Protein AF-A0A1H7K0Q1-F1 (afdb_monomer_lite)

pLDDT: mean 85.81, std 10.03, range [50.47, 98.0]

Radius of gyration: 16.7 Å; chains: 1; bounding box: 36×37×49 Å

Foldseek 3Di:
DDDPFDKAKWKAKAWQNHRADPPGDDGDTHSDQVVVVVVQVVQQVVWDDPVCVVPPTIHIDIDMDTDGDPVCCVVPPVVPDDDDDDPDD

Secondary structure (DSSP, 8-state):
-------EEEEEEEETTBSS-TT-----EESSHHHHHHHHHHHHHT---GGGTTSPPPPEEEEEEEE--GGGIIIIIGGG----PPPP-

Sequence (89 aa):
MKKPYKIRKMSFICKNGRIIEHNVHMTNAYQYRDIANTVCKENQSRGNYIWEQDKPSPKYTVEDFYLVHASLFNEILAPFCMEVEPPKR

Organism: Olivibacter domesticus (NCBI:txid407022)

Structure (mmCIF, N/CA/C/O backbone):
data_AF-A0A1H7K0Q1-F1
#
_entry.id   AF-A0A1H7K0Q1-F1
#
loop_
_atom_site.group_PDB
_atom_site.id
_atom_site.type_symbol
_atom_site.label_atom_id
_atom_site.label_alt_id
_atom_site.label_comp_id
_atom_site.label_asym_id
_atom_site.label_entity_id
_atom_site.label_seq_id
_atom_site.pdbx_PDB_ins_code
_atom_site.Cartn_x
_atom_site.Cartn_y
_atom_site.Cartn_z
_atom_site.occupancy
_atom_site.B_iso_or_equiv
_atom_site.auth_seq_id
_atom_site.auth_comp_id
_atom_site.auth_asym_id
_atom_site.auth_atom_id
_atom_site.pdbx_PDB_model_num
ATOM 1 N N . MET A 1 1 ? -21.651 7.803 22.801 1.00 50.47 1 MET A N 1
ATOM 2 C CA . MET A 1 1 ? -20.398 8.473 22.378 1.00 50.47 1 MET A CA 1
ATOM 3 C C . MET A 1 1 ? -19.768 7.665 21.252 1.00 50.47 1 MET A C 1
ATOM 5 O O . MET A 1 1 ? -19.626 6.461 21.424 1.00 50.47 1 MET A O 1
ATOM 9 N N . LYS A 1 2 ? -19.427 8.271 20.104 1.00 62.91 2 LYS A N 1
ATOM 10 C CA . LYS A 1 2 ? -18.666 7.563 19.055 1.00 62.91 2 LYS A CA 1
ATOM 11 C C . LYS A 1 2 ? -17.259 7.269 19.586 1.00 62.91 2 LYS A C 1
ATOM 13 O O . LYS A 1 2 ? -16.592 8.192 20.049 1.00 62.91 2 LYS A O 1
ATOM 18 N N . LYS A 1 3 ? -16.817 6.008 19.536 1.00 69.94 3 LYS A N 1
ATOM 19 C CA . LYS A 1 3 ? -15.420 5.655 19.827 1.00 69.94 3 LYS A CA 1
ATOM 20 C C . LYS A 1 3 ? -14.517 6.390 18.818 1.00 69.94 3 LYS A C 1
ATOM 22 O O . LYS A 1 3 ? -14.810 6.343 17.623 1.00 69.94 3 LYS A O 1
ATOM 27 N N . PRO A 1 4 ? -13.443 7.073 19.247 1.00 74.94 4 PRO A N 1
ATOM 28 C CA . PRO A 1 4 ? -12.525 7.724 18.320 1.00 74.94 4 PRO A CA 1
ATOM 29 C C . PRO A 1 4 ? -11.625 6.667 17.663 1.00 74.94 4 PRO A C 1
ATOM 31 O O . PRO A 1 4 ? -10.598 6.274 18.217 1.00 74.94 4 PRO A O 1
ATOM 34 N N . TYR A 1 5 ? -12.017 6.168 16.489 1.00 81.81 5 TYR A N 1
ATOM 35 C CA . TYR A 1 5 ? -11.187 5.234 15.727 1.00 81.81 5 TYR A CA 1
ATOM 36 C C . TYR A 1 5 ? -9.960 5.940 15.141 1.00 81.81 5 TYR A C 1
ATOM 38 O O . TYR A 1 5 ? -10.052 7.052 14.621 1.00 81.81 5 TYR A O 1
ATOM 46 N N . LYS A 1 6 ? -8.802 5.271 15.184 1.00 79.81 6 LYS A N 1
ATOM 47 C CA . LYS A 1 6 ? -7.579 5.731 14.514 1.00 79.81 6 LYS A CA 1
ATOM 48 C C . LYS A 1 6 ? -7.475 5.069 13.145 1.00 79.81 6 LYS A C 1
ATOM 50 O O . LYS A 1 6 ? -7.040 3.925 13.043 1.00 79.81 6 LYS A O 1
ATOM 55 N N . ILE A 1 7 ? -7.868 5.803 12.112 1.00 87.56 7 ILE A N 1
ATOM 56 C CA . ILE A 1 7 ? -7.736 5.393 10.712 1.00 87.56 7 ILE A CA 1
ATOM 57 C C . ILE A 1 7 ? -6.468 6.037 10.158 1.00 87.56 7 ILE A C 1
ATOM 59 O O . ILE A 1 7 ? -6.261 7.240 10.323 1.00 87.56 7 ILE A O 1
ATOM 63 N N . ARG A 1 8 ? -5.594 5.247 9.532 1.00 89.19 8 ARG A N 1
ATOM 64 C CA . ARG A 1 8 ? -4.337 5.752 8.966 1.00 89.19 8 ARG A CA 1
ATOM 65 C C . ARG A 1 8 ? -4.455 5.829 7.455 1.00 89.19 8 ARG A C 1
ATOM 67 O O . ARG A 1 8 ? -4.745 4.825 6.817 1.00 89.19 8 ARG A O 1
ATOM 74 N N . LYS A 1 9 ? -4.193 7.002 6.887 1.00 94.44 9 LYS A N 1
ATOM 75 C CA . LYS A 1 9 ? -4.002 7.144 5.445 1.00 94.44 9 LYS A CA 1
ATOM 76 C C . LYS A 1 9 ? -2.593 6.666 5.090 1.00 94.44 9 LYS A C 1
ATOM 78 O O . LYS A 1 9 ? -1.637 7.119 5.712 1.00 94.44 9 LYS A O 1
ATOM 83 N N . MET A 1 10 ? -2.485 5.771 4.117 1.00 97.00 10 MET A N 1
ATOM 84 C CA . MET A 1 10 ? -1.221 5.278 3.570 1.00 97.00 10 MET A CA 1
ATOM 85 C C . MET A 1 10 ? -1.287 5.294 2.048 1.00 97.00 10 MET A C 1
ATOM 87 O O . MET A 1 10 ? -2.328 4.998 1.470 1.00 97.00 10 MET A O 1
ATOM 91 N N . SER A 1 11 ? -0.177 5.621 1.405 1.00 97.88 11 SER A N 1
ATOM 92 C CA . SER A 1 11 ? -0.032 5.584 -0.046 1.00 97.88 11 SER A CA 1
ATOM 93 C C . SER A 1 11 ? 0.670 4.296 -0.468 1.00 97.88 11 SER A C 1
ATOM 95 O O . SER A 1 11 ? 1.621 3.863 0.182 1.00 97.88 11 SER A O 1
ATOM 97 N N . PHE A 1 12 ? 0.231 3.706 -1.573 1.00 97.25 12 PHE A N 1
ATOM 98 C CA . PHE A 1 12 ? 0.828 2.521 -2.178 1.00 97.25 12 PHE A CA 1
ATOM 99 C C . PHE A 1 12 ? 1.138 2.798 -3.644 1.00 97.25 12 PHE A C 1
ATOM 101 O O . PHE A 1 12 ? 0.409 3.527 -4.322 1.00 97.25 12 PHE A O 1
ATOM 108 N N . ILE A 1 13 ? 2.219 2.200 -4.136 1.00 96.06 13 ILE A N 1
ATOM 109 C CA . ILE A 1 13 ? 2.530 2.205 -5.563 1.00 96.06 13 ILE A CA 1
ATOM 110 C C . ILE A 1 13 ? 1.821 1.008 -6.184 1.00 96.06 13 ILE A C 1
ATOM 112 O O . ILE A 1 13 ? 2.047 -0.129 -5.775 1.00 96.06 13 ILE A O 1
ATOM 116 N N . CYS A 1 14 ? 0.976 1.268 -7.171 1.00 94.50 14 CYS A N 1
ATOM 117 C CA . CYS A 1 14 ? 0.273 0.246 -7.923 1.00 94.50 14 CYS A CA 1
ATOM 118 C C . CYS A 1 14 ? 0.953 0.046 -9.273 1.00 94.50 14 CYS A C 1
ATOM 120 O O . CYS A 1 14 ? 1.293 1.017 -9.948 1.00 94.50 14 CYS A O 1
ATOM 122 N N . LYS A 1 15 ? 1.119 -1.209 -9.688 1.00 92.12 15 LYS A N 1
ATOM 123 C CA . LYS A 1 15 ? 1.582 -1.585 -11.025 1.00 92.12 15 LYS A CA 1
ATOM 124 C C . LYS A 1 15 ? 0.394 -2.126 -11.804 1.00 92.12 15 LYS A C 1
ATOM 126 O O . LYS A 1 15 ? -0.207 -3.121 -11.403 1.00 92.12 15 LYS A O 1
ATOM 131 N N . ASN A 1 16 ? 0.032 -1.465 -12.901 1.00 90.88 16 ASN A N 1
ATOM 132 C CA . ASN A 1 16 ? -1.132 -1.817 -13.721 1.00 90.88 16 ASN A CA 1
ATOM 133 C C . ASN A 1 16 ? -2.424 -1.959 -12.886 1.00 90.88 16 ASN A C 1
ATOM 135 O O . ASN A 1 16 ? -3.184 -2.912 -13.055 1.00 90.88 16 ASN A O 1
ATOM 139 N N . GLY A 1 17 ? -2.641 -1.031 -11.945 1.00 89.94 17 GLY A N 1
ATOM 140 C CA . GLY A 1 17 ? -3.816 -1.015 -11.063 1.00 89.94 17 GLY A CA 1
ATOM 141 C C . GLY A 1 17 ? -3.816 -2.080 -9.961 1.00 89.94 17 GLY A C 1
ATOM 142 O O . GLY A 1 17 ? -4.849 -2.319 -9.344 1.00 89.94 17 GLY A O 1
ATOM 143 N N . ARG A 1 18 ? -2.685 -2.753 -9.712 1.00 90.38 18 ARG A N 1
ATOM 144 C CA . ARG A 1 18 ? -2.541 -3.747 -8.640 1.00 90.38 18 ARG A CA 1
ATOM 145 C C . ARG A 1 18 ? -1.508 -3.288 -7.618 1.00 90.38 18 ARG A C 1
ATOM 147 O O . ARG A 1 18 ? -0.395 -2.931 -7.994 1.00 90.38 18 ARG A O 1
ATOM 154 N N . ILE A 1 19 ? -1.859 -3.354 -6.334 1.00 91.25 19 ILE A N 1
ATOM 155 C CA . ILE A 1 19 ? -0.948 -3.040 -5.217 1.00 91.25 19 ILE A CA 1
ATOM 156 C C . ILE A 1 19 ? 0.123 -4.135 -5.049 1.00 91.25 19 ILE A C 1
ATOM 158 O O . ILE A 1 19 ? 1.268 -3.848 -4.703 1.00 91.25 19 ILE A O 1
ATOM 162 N N . ILE A 1 20 ? -0.265 -5.396 -5.272 1.00 88.94 20 ILE A N 1
ATOM 163 C CA . ILE A 1 20 ? 0.577 -6.587 -5.115 1.00 88.94 20 ILE A CA 1
ATOM 164 C C . ILE A 1 20 ? 0.438 -7.449 -6.380 1.00 88.94 20 ILE A C 1
ATOM 166 O O . ILE A 1 20 ? -0.673 -7.732 -6.835 1.00 88.94 20 ILE A O 1
ATOM 170 N N . GLU A 1 21 ? 1.563 -7.846 -6.975 1.00 81.19 21 GLU A N 1
ATOM 171 C CA . GLU A 1 21 ? 1.592 -8.759 -8.126 1.00 81.19 21 GLU A CA 1
ATOM 172 C C . GLU A 1 21 ? 1.349 -10.213 -7.690 1.00 81.19 21 GLU A C 1
ATOM 174 O O . GLU A 1 21 ? 1.615 -10.576 -6.552 1.00 81.19 21 GLU A O 1
ATOM 179 N N . HIS A 1 22 ? 0.859 -11.078 -8.584 1.00 78.88 22 HIS A N 1
ATOM 180 C CA . HIS A 1 22 ? 0.446 -12.449 -8.218 1.00 78.88 22 HIS A CA 1
ATOM 181 C C . HIS A 1 22 ? 1.561 -13.307 -7.600 1.00 78.88 22 HIS A C 1
ATOM 183 O O . HIS A 1 22 ? 1.286 -14.172 -6.776 1.00 78.88 22 HIS A O 1
ATOM 189 N N . ASN A 1 23 ? 2.806 -13.085 -8.011 1.00 79.25 23 ASN A N 1
ATOM 190 C CA . ASN A 1 23 ? 3.991 -13.808 -7.554 1.00 79.25 23 ASN A CA 1
ATOM 191 C C . ASN A 1 23 ? 4.767 -13.060 -6.456 1.00 79.25 23 ASN A C 1
ATOM 193 O O . ASN A 1 23 ? 5.883 -13.450 -6.120 1.00 79.25 23 ASN A O 1
ATOM 197 N N . VAL A 1 24 ? 4.209 -11.968 -5.930 1.00 81.81 24 VAL A N 1
ATOM 198 C CA . VAL A 1 24 ? 4.820 -11.146 -4.888 1.00 81.81 24 VAL A CA 1
ATOM 199 C C . VAL A 1 24 ? 3.903 -11.177 -3.668 1.00 81.81 24 VAL A C 1
ATOM 201 O O . VAL A 1 24 ? 2.693 -11.043 -3.786 1.00 81.81 24 VAL A O 1
ATOM 204 N N . HIS A 1 25 ? 4.465 -11.362 -2.475 1.00 84.12 25 HIS A N 1
ATOM 205 C CA . HIS A 1 25 ? 3.688 -11.470 -1.228 1.00 84.12 25 HIS A CA 1
ATOM 206 C C . HIS A 1 25 ? 3.837 -10.251 -0.310 1.00 84.12 25 HIS A C 1
ATOM 208 O O . HIS A 1 25 ? 3.455 -10.295 0.856 1.00 84.12 25 HIS A O 1
ATOM 214 N N . MET A 1 26 ? 4.413 -9.162 -0.817 1.00 86.44 26 MET A N 1
ATOM 215 C CA . MET A 1 26 ? 4.663 -7.947 -0.050 1.00 86.44 26 MET A CA 1
ATOM 216 C C . MET A 1 26 ? 4.534 -6.697 -0.915 1.00 86.44 26 MET A C 1
ATOM 218 O O . MET A 1 26 ? 4.643 -6.743 -2.138 1.00 86.44 26 MET A O 1
ATOM 222 N N . THR A 1 27 ? 4.337 -5.562 -0.259 1.00 91.31 27 THR A N 1
ATOM 223 C CA . THR A 1 27 ? 4.391 -4.238 -0.875 1.00 91.31 27 THR A CA 1
ATOM 224 C C . THR A 1 27 ? 4.871 -3.226 0.157 1.00 91.31 27 THR A C 1
ATOM 226 O O . THR A 1 27 ? 4.812 -3.483 1.362 1.00 91.31 27 THR A O 1
ATOM 229 N N . ASN A 1 28 ? 5.324 -2.067 -0.310 1.00 93.75 28 ASN A N 1
ATOM 230 C CA . ASN A 1 28 ? 5.710 -0.967 0.560 1.00 93.75 28 ASN A CA 1
ATOM 231 C C . ASN A 1 28 ? 4.522 -0.026 0.765 1.00 93.75 28 ASN A C 1
ATOM 233 O O . ASN A 1 28 ? 3.931 0.464 -0.197 1.00 93.75 28 ASN A O 1
ATOM 237 N N . ALA A 1 29 ? 4.214 0.259 2.028 1.00 95.88 29 ALA A N 1
ATOM 238 C CA . ALA A 1 29 ? 3.293 1.321 2.405 1.00 95.88 29 ALA A CA 1
ATOM 239 C C . ALA A 1 29 ? 4.083 2.596 2.718 1.00 95.88 29 ALA A C 1
ATOM 241 O O . ALA A 1 29 ? 5.061 2.567 3.466 1.00 95.88 29 ALA A O 1
ATOM 242 N N . TYR A 1 30 ? 3.630 3.725 2.184 1.00 97.06 30 TYR A N 1
ATOM 243 C CA . TYR A 1 30 ? 4.251 5.027 2.389 1.00 97.06 30 TYR A CA 1
ATOM 244 C C . TYR A 1 30 ? 3.335 5.911 3.225 1.00 97.06 30 TYR A C 1
ATOM 246 O O . TYR A 1 30 ? 2.177 6.133 2.881 1.00 97.06 30 TYR A O 1
ATOM 254 N N . GLN A 1 31 ? 3.871 6.472 4.307 1.00 95.56 31 GLN A N 1
ATOM 255 C CA . GLN A 1 31 ? 3.138 7.441 5.122 1.00 95.56 31 GLN A CA 1
ATOM 256 C C . GLN A 1 31 ? 2.910 8.768 4.381 1.00 95.56 31 GLN A C 1
ATOM 258 O O . GLN A 1 31 ? 1.908 9.443 4.608 1.00 95.56 31 GLN A O 1
ATOM 263 N N . TYR A 1 32 ? 3.836 9.140 3.495 1.00 96.56 32 TYR A N 1
ATOM 264 C CA . TYR A 1 32 ? 3.811 10.405 2.770 1.00 96.56 32 TYR A CA 1
ATOM 265 C C . TYR A 1 32 ? 3.683 10.153 1.268 1.00 96.56 32 TYR A C 1
ATOM 267 O O . TYR A 1 32 ? 4.546 9.511 0.663 1.00 96.56 32 TYR A O 1
ATOM 275 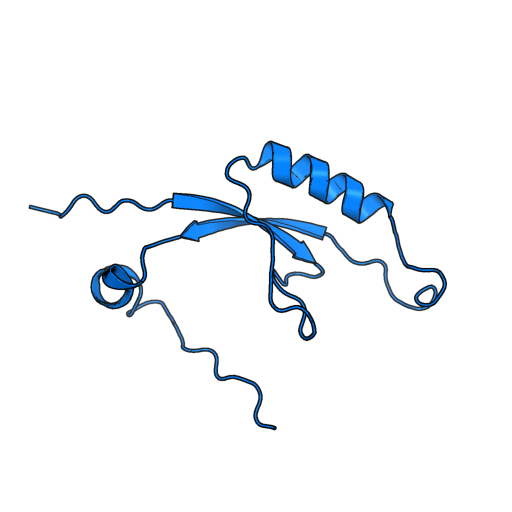N N . ARG A 1 33 ? 2.624 10.699 0.659 1.00 97.19 33 ARG A N 1
ATOM 276 C CA . ARG A 1 33 ? 2.330 10.535 -0.772 1.00 97.19 33 ARG A CA 1
ATOM 277 C C . ARG A 1 33 ? 3.455 11.052 -1.664 1.00 97.19 33 ARG A C 1
ATOM 279 O O . ARG A 1 33 ? 3.739 10.446 -2.689 1.00 97.19 33 ARG A O 1
ATOM 286 N N . ASP A 1 34 ? 4.128 12.126 -1.266 1.00 97.81 34 ASP A N 1
ATOM 287 C CA . ASP A 1 34 ? 5.217 12.706 -2.059 1.00 97.81 34 ASP A CA 1
ATOM 288 C C . ASP A 1 34 ? 6.424 11.774 -2.153 1.00 97.81 34 ASP A C 1
ATOM 290 O O . ASP A 1 34 ? 7.003 11.629 -3.226 1.00 97.81 34 ASP A O 1
ATOM 294 N N . ILE A 1 35 ? 6.737 11.050 -1.073 1.00 97.62 35 ILE A N 1
ATOM 295 C CA . ILE A 1 35 ? 7.774 10.011 -1.097 1.00 97.62 35 ILE A CA 1
ATOM 296 C C . ILE A 1 35 ? 7.351 8.877 -2.035 1.00 97.62 35 ILE A C 1
ATOM 298 O O . ILE A 1 35 ? 8.141 8.451 -2.877 1.00 97.62 35 ILE A O 1
ATOM 302 N N . ALA A 1 36 ? 6.093 8.431 -1.947 1.00 97.38 36 ALA A N 1
ATOM 303 C CA . ALA A 1 36 ? 5.563 7.419 -2.859 1.00 97.38 36 ALA A CA 1
ATOM 304 C C . ALA A 1 36 ? 5.627 7.877 -4.325 1.00 97.38 36 ALA A C 1
ATOM 306 O O . ALA A 1 36 ? 5.986 7.088 -5.191 1.00 97.38 36 ALA A O 1
ATOM 307 N N . ASN A 1 37 ? 5.333 9.150 -4.610 1.00 98.00 37 ASN A N 1
ATOM 308 C CA . ASN A 1 37 ? 5.417 9.727 -5.953 1.00 98.00 37 ASN A CA 1
ATOM 309 C C . ASN A 1 37 ? 6.850 9.733 -6.488 1.00 98.00 37 ASN A C 1
ATOM 311 O O . ASN A 1 37 ? 7.054 9.404 -7.656 1.00 98.00 37 ASN A O 1
ATOM 315 N N . THR A 1 38 ? 7.836 10.090 -5.663 1.00 97.31 38 THR A N 1
ATOM 316 C CA . THR A 1 38 ? 9.253 10.050 -6.054 1.00 97.31 38 THR A CA 1
ATOM 317 C C . THR A 1 38 ? 9.664 8.631 -6.436 1.00 97.31 38 THR A C 1
ATOM 319 O O . THR A 1 38 ? 10.120 8.410 -7.557 1.00 97.31 38 THR A O 1
ATOM 322 N N . VAL A 1 39 ? 9.377 7.647 -5.578 1.00 95.94 39 VAL A N 1
ATOM 323 C CA . VAL A 1 39 ? 9.690 6.236 -5.863 1.00 95.94 39 VAL A CA 1
ATOM 324 C C . VAL A 1 39 ? 8.890 5.708 -7.062 1.00 95.94 39 VAL A C 1
ATOM 326 O O . VAL A 1 39 ? 9.404 4.949 -7.878 1.00 95.94 39 VAL A O 1
ATOM 329 N N . CYS A 1 40 ? 7.638 6.137 -7.233 1.00 95.38 40 CYS A N 1
ATOM 330 C CA . CYS A 1 40 ? 6.813 5.772 -8.383 1.00 95.38 40 CYS A CA 1
ATOM 331 C C . CYS A 1 40 ? 7.425 6.264 -9.701 1.00 95.38 40 CYS A C 1
ATOM 333 O O . CYS A 1 40 ? 7.443 5.519 -10.679 1.00 95.38 40 CYS A O 1
ATOM 335 N N . LYS A 1 41 ? 7.945 7.497 -9.736 1.00 94.94 41 LYS A N 1
ATOM 336 C CA . LYS A 1 41 ? 8.635 8.047 -10.914 1.00 94.94 41 LYS A CA 1
ATOM 337 C C . LYS A 1 41 ? 9.913 7.272 -11.226 1.00 94.94 41 LYS A C 1
ATOM 339 O O . LYS A 1 41 ? 10.157 6.973 -12.391 1.00 94.94 41 LYS A O 1
ATOM 344 N N . GLU A 1 42 ? 10.684 6.907 -10.204 1.00 92.75 42 GLU A N 1
ATOM 345 C CA . GLU A 1 42 ? 11.873 6.059 -10.356 1.00 92.75 42 GLU A CA 1
ATOM 346 C C . GLU A 1 42 ? 11.524 4.663 -10.8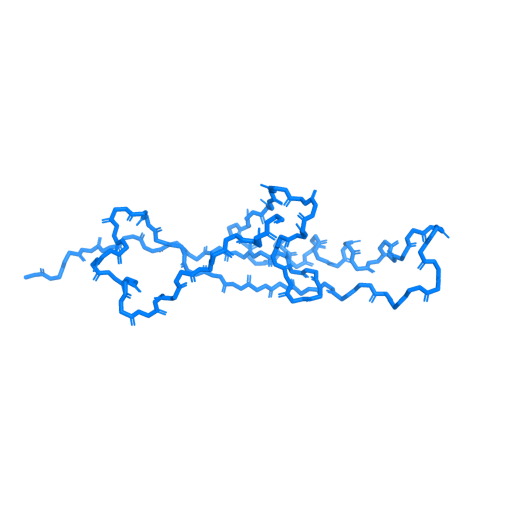90 1.00 92.75 42 GLU A C 1
ATOM 348 O O . GLU A 1 42 ? 12.214 4.136 -11.757 1.00 92.75 42 GLU A O 1
ATOM 353 N N . ASN A 1 43 ? 10.428 4.060 -10.424 1.00 89.69 43 ASN A N 1
ATOM 354 C CA . ASN A 1 43 ? 9.963 2.774 -10.946 1.00 89.69 43 ASN A CA 1
ATOM 355 C C . ASN A 1 43 ? 9.478 2.886 -12.396 1.00 89.69 43 ASN A C 1
ATOM 357 O O . ASN A 1 43 ? 9.746 1.999 -13.203 1.00 89.69 43 ASN A O 1
ATOM 361 N N . GLN A 1 44 ? 8.805 3.985 -12.743 1.00 90.31 44 GLN A N 1
ATOM 362 C CA . GLN A 1 44 ? 8.326 4.231 -14.100 1.00 90.31 44 GLN A CA 1
ATOM 363 C C . GLN A 1 44 ? 9.474 4.424 -15.101 1.00 90.31 44 GLN A C 1
ATOM 365 O O . GLN A 1 44 ? 9.347 3.994 -16.247 1.00 90.31 44 GLN A O 1
ATOM 370 N N . SER A 1 45 ? 10.589 5.039 -14.686 1.00 86.19 45 SER A N 1
ATOM 371 C CA . SER A 1 45 ? 11.747 5.289 -15.556 1.00 86.19 45 SER A CA 1
ATOM 372 C C . SER A 1 45 ? 12.618 4.055 -15.801 1.00 86.19 45 SER A C 1
ATOM 374 O O . SER A 1 45 ? 13.327 4.015 -16.803 1.00 86.19 45 SER A O 1
ATOM 376 N N . ARG A 1 46 ? 12.540 3.029 -14.941 1.00 84.12 46 ARG A N 1
ATOM 377 C CA . ARG A 1 46 ? 13.268 1.758 -15.124 1.00 84.12 46 ARG A CA 1
ATOM 378 C C . ARG A 1 46 ? 12.823 0.973 -16.361 1.00 84.12 46 ARG A C 1
ATOM 380 O O . ARG A 1 46 ? 13.590 0.145 -16.840 1.00 84.12 46 ARG A O 1
ATOM 387 N N . GLY A 1 47 ? 11.633 1.257 -16.895 1.00 73.94 47 GLY A N 1
ATOM 388 C CA . GLY A 1 47 ? 11.125 0.626 -18.112 1.00 73.94 47 GLY A CA 1
ATOM 389 C C . GLY A 1 47 ? 10.954 -0.891 -17.982 1.00 73.94 47 GLY A C 1
ATOM 390 O O . GLY A 1 47 ? 10.824 -1.429 -16.881 1.00 73.94 47 GLY A O 1
ATOM 391 N N . ASN A 1 48 ? 10.924 -1.568 -19.128 1.00 79.44 48 ASN A N 1
ATOM 392 C CA . ASN A 1 48 ? 10.886 -3.025 -19.193 1.00 79.44 48 ASN A CA 1
ATOM 393 C C . ASN A 1 48 ? 12.289 -3.602 -19.026 1.00 79.44 48 ASN A C 1
ATOM 395 O O . ASN A 1 48 ? 13.268 -3.059 -19.541 1.00 79.44 48 ASN A O 1
ATOM 399 N N . TYR A 1 49 ? 12.374 -4.756 -18.370 1.00 80.88 49 TYR A N 1
ATOM 400 C CA . TYR A 1 49 ? 13.587 -5.558 -18.430 1.00 80.88 49 TYR A CA 1
ATOM 401 C C . TYR A 1 49 ? 13.868 -6.007 -19.871 1.00 80.88 49 TYR A C 1
ATOM 403 O O . TYR A 1 49 ? 12.968 -6.080 -20.707 1.00 80.88 49 TYR A O 1
ATOM 411 N N . ILE A 1 50 ? 15.124 -6.359 -20.158 1.00 81.38 50 ILE A N 1
ATOM 412 C CA . ILE A 1 50 ? 15.561 -6.780 -21.502 1.00 81.38 50 ILE A CA 1
ATOM 413 C C . ILE A 1 50 ? 14.752 -7.988 -22.010 1.00 81.38 50 ILE A C 1
ATOM 415 O O . ILE A 1 50 ? 14.466 -8.081 -23.197 1.00 81.38 50 ILE A O 1
ATOM 419 N N . TRP A 1 51 ? 14.319 -8.882 -21.119 1.00 79.62 51 TRP A N 1
ATOM 420 C CA . TRP A 1 51 ? 13.478 -10.038 -21.461 1.00 79.62 51 TRP A CA 1
ATOM 421 C C . TRP A 1 51 ? 11.972 -9.717 -21.554 1.00 79.62 51 TRP A C 1
ATOM 423 O O . TRP A 1 51 ? 11.157 -10.623 -21.711 1.00 79.62 51 TRP A O 1
ATOM 433 N N . GLU A 1 52 ? 11.576 -8.447 -21.432 1.00 81.56 52 GLU A N 1
ATOM 434 C CA . GLU A 1 52 ? 10.182 -7.981 -21.488 1.00 81.56 52 GLU A CA 1
ATOM 435 C C . GLU A 1 52 ? 9.938 -6.951 -22.601 1.00 8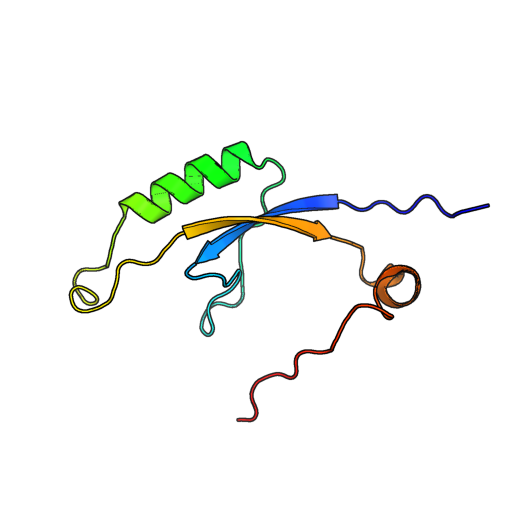1.56 52 GLU A C 1
ATOM 437 O O . GLU A 1 52 ? 8.949 -6.222 -22.554 1.00 81.56 52 GLU A O 1
ATOM 442 N N . GLN A 1 53 ? 10.817 -6.869 -23.606 1.00 79.75 53 GLN A N 1
ATOM 443 C CA . GLN A 1 53 ? 10.725 -5.835 -24.646 1.00 79.75 53 GLN A CA 1
ATOM 444 C C . GLN A 1 53 ? 9.426 -5.878 -25.465 1.00 79.75 53 GLN A C 1
ATOM 446 O O . GLN A 1 53 ? 8.930 -4.820 -25.840 1.00 79.75 53 GLN A O 1
ATOM 451 N N . ASP A 1 54 ? 8.825 -7.056 -25.656 1.00 84.31 54 ASP A N 1
ATOM 452 C CA . ASP A 1 54 ? 7.567 -7.202 -26.407 1.00 84.31 54 ASP A CA 1
ATOM 453 C C . ASP A 1 54 ? 6.309 -6.898 -25.574 1.00 84.31 54 ASP A C 1
ATOM 455 O O . ASP A 1 54 ? 5.188 -6.919 -26.087 1.00 84.31 54 ASP A O 1
ATOM 459 N N . LYS A 1 55 ? 6.457 -6.643 -24.268 1.00 82.50 55 LYS A N 1
ATOM 460 C CA . LYS A 1 55 ? 5.327 -6.347 -23.380 1.00 82.50 55 LYS A CA 1
ATOM 461 C C . LYS A 1 55 ? 5.078 -4.839 -23.307 1.00 82.50 55 LYS A C 1
ATOM 463 O O . LYS A 1 55 ? 6.025 -4.055 -23.341 1.00 82.50 55 LYS A O 1
ATOM 468 N N . PRO A 1 56 ? 3.822 -4.395 -23.127 1.00 85.31 56 PRO A N 1
ATOM 469 C CA . PRO A 1 56 ? 3.554 -2.989 -22.854 1.00 85.31 56 PRO A CA 1
ATOM 470 C C . PRO A 1 56 ? 4.263 -2.553 -21.569 1.00 85.31 56 PRO A C 1
ATOM 472 O O . PRO A 1 56 ? 4.266 -3.287 -20.577 1.00 85.31 56 PRO A O 1
ATOM 475 N N . SER A 1 57 ? 4.836 -1.348 -21.582 1.00 86.31 57 SER A N 1
ATOM 476 C CA . SER A 1 57 ? 5.492 -0.781 -20.404 1.00 86.31 57 SER A CA 1
ATOM 477 C C . SER A 1 57 ? 4.528 -0.741 -19.213 1.00 86.31 57 SER A C 1
ATOM 479 O O . SER A 1 57 ? 3.397 -0.263 -19.366 1.00 86.31 57 SER A O 1
ATOM 481 N N . PRO A 1 58 ? 4.941 -1.202 -18.019 1.00 88.62 58 PRO A N 1
ATOM 482 C CA . PRO A 1 58 ? 4.095 -1.157 -16.841 1.00 88.62 58 PRO A CA 1
ATOM 483 C C . PRO A 1 58 ? 3.753 0.291 -16.501 1.00 88.62 58 PRO A C 1
ATOM 485 O O . PRO A 1 58 ? 4.609 1.179 -16.519 1.00 88.62 58 PRO A O 1
ATOM 488 N N . LYS A 1 59 ? 2.486 0.521 -16.163 1.00 92.00 59 LYS A N 1
ATOM 489 C CA . LYS A 1 59 ? 2.018 1.804 -15.657 1.00 92.00 59 LYS A CA 1
ATOM 490 C C . LYS A 1 59 ? 2.060 1.778 -14.139 1.00 92.00 59 LYS A C 1
ATOM 492 O O . 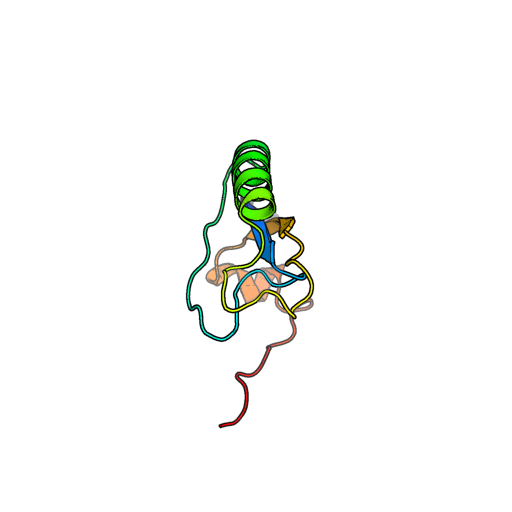LYS A 1 59 ? 1.365 0.969 -13.521 1.00 92.00 59 LYS A O 1
ATOM 497 N N . TYR A 1 60 ? 2.835 2.682 -13.555 1.00 94.50 60 TYR A N 1
ATOM 498 C CA . TYR A 1 60 ? 2.882 2.879 -12.115 1.00 94.50 60 TYR A CA 1
ATOM 499 C C . TYR A 1 60 ? 2.029 4.080 -11.707 1.00 94.50 60 TYR A C 1
ATOM 501 O O . TYR A 1 60 ? 2.093 5.151 -12.314 1.0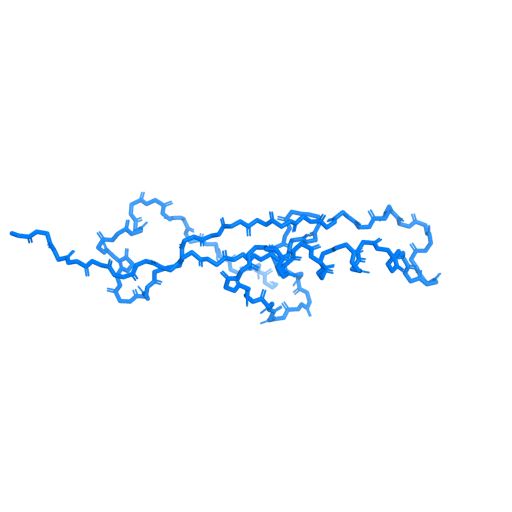0 94.50 60 TYR A O 1
ATOM 509 N N . THR A 1 61 ? 1.212 3.899 -10.675 1.00 96.38 61 THR A N 1
ATOM 510 C CA . THR A 1 61 ? 0.372 4.944 -10.077 1.00 96.38 61 THR A CA 1
ATOM 511 C C . THR A 1 61 ? 0.554 4.962 -8.567 1.00 96.38 61 THR A C 1
ATOM 513 O O . THR A 1 61 ? 0.904 3.951 -7.964 1.00 96.38 61 THR A O 1
ATOM 516 N N . VAL A 1 62 ? 0.309 6.113 -7.938 1.00 97.69 62 VAL A N 1
ATOM 517 C CA . VAL A 1 62 ? 0.228 6.210 -6.476 1.00 97.69 62 VAL A CA 1
ATOM 518 C C . VAL A 1 62 ? -1.227 6.333 -6.067 1.00 97.69 62 VAL A C 1
ATOM 520 O O . VAL A 1 62 ? -1.907 7.303 -6.421 1.00 97.69 62 VAL A O 1
ATOM 523 N N . GLU A 1 63 ? -1.685 5.384 -5.268 1.00 97.06 63 GLU A N 1
ATOM 524 C CA . GLU A 1 63 ? -3.053 5.306 -4.765 1.00 97.06 63 GLU A CA 1
ATOM 525 C C . GLU A 1 63 ? -3.041 5.380 -3.238 1.00 97.06 63 GLU A C 1
ATOM 527 O O . GLU A 1 63 ? -2.138 4.858 -2.585 1.00 97.06 63 GLU A O 1
ATOM 532 N N . ASP A 1 64 ? -4.014 6.088 -2.668 1.00 96.12 64 ASP A N 1
ATOM 533 C CA . ASP A 1 64 ? -4.118 6.282 -1.225 1.00 96.12 64 ASP A CA 1
ATOM 534 C C . ASP A 1 64 ? -5.216 5.387 -0.656 1.00 96.12 64 ASP A C 1
ATO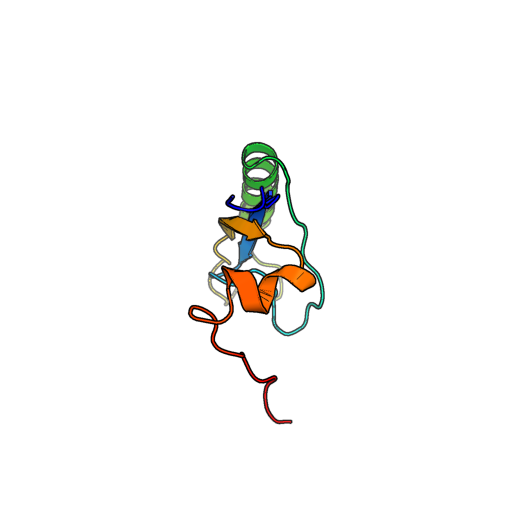M 536 O O . ASP A 1 64 ? -6.327 5.339 -1.178 1.00 96.12 64 ASP A O 1
ATOM 540 N N . PHE A 1 65 ? -4.921 4.743 0.466 1.00 93.19 65 PHE A N 1
ATOM 541 C CA . PHE A 1 65 ? -5.828 3.853 1.169 1.00 93.19 65 PHE A CA 1
ATOM 542 C C . PHE A 1 65 ? -5.961 4.284 2.621 1.00 93.19 65 PHE A C 1
ATOM 544 O O . PHE A 1 65 ? -5.015 4.763 3.252 1.00 93.19 65 PHE A O 1
ATOM 551 N N . TYR A 1 66 ? -7.152 4.076 3.167 1.00 90.25 66 TYR A N 1
ATOM 552 C CA . TYR A 1 66 ? -7.411 4.225 4.587 1.00 90.25 66 TYR A CA 1
ATOM 553 C C . TYR A 1 66 ? -7.338 2.854 5.243 1.00 90.25 66 TYR A C 1
ATOM 555 O O . TYR A 1 66 ? -8.202 2.005 5.047 1.00 90.25 66 TYR A O 1
ATOM 563 N N . LEU A 1 67 ? -6.284 2.643 6.021 1.00 88.00 67 LEU A N 1
ATOM 564 C CA . LEU A 1 67 ? -6.080 1.424 6.779 1.00 88.00 67 LEU A CA 1
ATOM 565 C C . LEU A 1 67 ? -6.770 1.538 8.136 1.00 88.00 67 LEU A C 1
ATOM 567 O O . LEU A 1 67 ? -6.619 2.530 8.861 1.00 88.00 67 LEU A O 1
ATOM 571 N N . VAL A 1 68 ? -7.474 0.475 8.500 1.00 86.56 68 VAL A N 1
ATOM 572 C CA . VAL A 1 68 ? -8.055 0.261 9.825 1.00 86.56 68 VAL A CA 1
ATOM 573 C C . VAL A 1 68 ? -7.477 -1.001 10.433 1.00 86.56 68 VAL A C 1
ATOM 575 O O . VAL A 1 68 ? -7.121 -1.950 9.737 1.00 86.56 68 VAL A O 1
ATOM 578 N N . HIS A 1 69 ? -7.376 -1.000 11.758 1.00 86.19 69 HIS A N 1
ATOM 579 C CA . HIS A 1 69 ? -6.956 -2.181 12.493 1.00 86.19 69 HIS A CA 1
ATOM 580 C C . HIS A 1 69 ? -7.975 -3.315 12.304 1.00 86.19 69 HIS A C 1
ATOM 582 O O . HIS A 1 69 ? -9.178 -3.063 12.340 1.00 86.19 69 HIS A O 1
ATOM 588 N N . ALA A 1 70 ? -7.506 -4.558 12.164 1.00 85.81 70 ALA A N 1
ATOM 589 C CA . ALA A 1 70 ? -8.364 -5.715 11.889 1.00 85.81 70 ALA A CA 1
ATOM 590 C C . ALA A 1 70 ? -9.478 -5.910 12.934 1.00 85.81 70 ALA A C 1
ATOM 592 O O . ALA A 1 70 ? -10.598 -6.270 12.586 1.00 85.81 70 ALA A O 1
ATOM 593 N N . SER A 1 71 ? -9.219 -5.578 14.205 1.00 86.00 71 SER A N 1
ATOM 594 C CA . SER A 1 71 ? -10.234 -5.633 15.274 1.00 86.00 71 SER A CA 1
ATOM 595 C C . SER A 1 71 ? -11.443 -4.719 15.038 1.00 86.00 71 SER A C 1
ATOM 597 O O . SER A 1 71 ? -12.454 -4.867 15.712 1.00 86.00 71 SER A O 1
ATOM 599 N N . LEU A 1 72 ? -11.329 -3.748 14.129 1.00 84.12 72 LEU A N 1
ATOM 600 C CA . LEU A 1 72 ? -12.386 -2.801 13.778 1.00 84.12 72 LEU A CA 1
ATOM 601 C C . LEU A 1 72 ? -13.128 -3.199 12.498 1.00 84.12 72 LEU A C 1
ATOM 603 O O . LEU A 1 72 ? -14.014 -2.464 12.067 1.00 84.12 72 LEU A O 1
ATOM 607 N N . PHE A 1 73 ? -12.783 -4.338 11.886 1.00 83.38 73 PHE A N 1
ATOM 608 C CA . PHE A 1 73 ? -13.378 -4.782 10.627 1.00 83.38 73 PHE A CA 1
ATOM 609 C C . PHE A 1 73 ? -14.905 -4.862 10.723 1.00 83.38 73 PHE A C 1
ATOM 611 O O . PHE A 1 73 ? -15.598 -4.178 9.974 1.00 83.38 73 PHE A O 1
ATOM 618 N N . ASN A 1 74 ? -15.425 -5.597 11.709 1.00 84.19 74 ASN A N 1
ATOM 619 C CA . ASN A 1 74 ? -16.869 -5.754 11.914 1.00 84.19 74 ASN A CA 1
ATOM 620 C C . ASN A 1 74 ? -17.575 -4.434 12.255 1.00 84.19 74 ASN A C 1
ATOM 622 O O . ASN A 1 74 ? -18.739 -4.257 11.914 1.00 84.19 74 ASN A O 1
ATOM 626 N N . GLU A 1 75 ? -16.880 -3.509 12.921 1.00 83.75 75 GLU A N 1
ATOM 627 C CA . GLU A 1 75 ? -17.463 -2.233 13.351 1.00 83.75 75 GLU A CA 1
ATOM 628 C C . GLU A 1 75 ? -17.529 -1.195 12.216 1.00 83.75 75 GLU A C 1
ATOM 630 O O . GLU A 1 75 ? -18.388 -0.317 12.252 1.00 83.75 75 GLU A O 1
ATOM 635 N N . ILE A 1 76 ? -16.619 -1.255 11.234 1.00 82.38 76 ILE A N 1
ATOM 636 C CA . ILE A 1 76 ? -16.415 -0.165 10.261 1.00 82.38 76 ILE A CA 1
ATOM 637 C C . ILE A 1 76 ? -16.517 -0.634 8.808 1.00 82.38 76 ILE A C 1
ATOM 639 O O . ILE A 1 76 ? -17.082 0.077 7.981 1.00 82.38 76 ILE A O 1
ATOM 643 N N . LEU A 1 77 ? -15.943 -1.793 8.478 1.00 83.25 77 LEU A N 1
ATOM 644 C CA . LEU A 1 77 ? -15.712 -2.210 7.093 1.00 83.25 77 LEU A CA 1
ATOM 645 C C . LEU A 1 77 ? -16.606 -3.348 6.612 1.00 83.25 77 LEU A C 1
ATOM 647 O O . LEU A 1 77 ? -16.866 -3.412 5.415 1.00 83.25 77 LEU A O 1
ATOM 651 N N . ALA A 1 78 ? -17.086 -4.221 7.501 1.00 84.69 78 ALA A N 1
ATOM 652 C CA . ALA A 1 78 ? -17.831 -5.421 7.114 1.00 84.69 78 ALA A CA 1
ATOM 653 C C . ALA A 1 78 ? -18.994 -5.167 6.131 1.00 84.69 78 ALA A C 1
ATOM 655 O O . ALA A 1 78 ? -19.110 -5.930 5.177 1.00 84.69 78 ALA A O 1
ATOM 656 N N . PRO A 1 79 ? -19.801 -4.091 6.255 1.00 86.19 79 PRO A N 1
ATOM 657 C CA . PRO A 1 79 ? -20.881 -3.821 5.297 1.00 86.19 79 PRO A CA 1
ATOM 658 C C . PRO A 1 79 ? -20.412 -3.448 3.882 1.00 86.19 79 PRO A C 1
ATOM 660 O O . PRO A 1 79 ? -21.214 -3.453 2.953 1.00 86.19 79 PRO A O 1
ATOM 663 N N . PHE A 1 80 ? -19.144 -3.069 3.723 1.00 83.19 80 PHE A N 1
ATOM 664 C CA . PHE A 1 80 ? -18.583 -2.528 2.483 1.00 83.19 80 PHE A CA 1
ATOM 665 C C . PHE A 1 80 ? -17.546 -3.455 1.843 1.00 83.19 80 PHE A C 1
ATOM 667 O O . PHE A 1 80 ? -17.083 -3.184 0.736 1.00 83.19 80 PHE A O 1
ATOM 674 N N . CYS A 1 81 ? -17.146 -4.521 2.536 1.00 79.12 81 CYS A N 1
ATOM 675 C CA . CYS A 1 81 ? -16.122 -5.441 2.066 1.00 79.12 81 CYS A CA 1
ATOM 676 C C . CYS A 1 81 ? -16.745 -6.703 1.469 1.00 79.12 81 CYS A C 1
ATOM 678 O O . CYS A 1 81 ? -17.652 -7.296 2.044 1.00 79.12 81 CYS A O 1
ATOM 680 N N . MET A 1 82 ? -16.193 -7.142 0.339 1.00 73.88 82 MET A N 1
ATOM 681 C CA . MET A 1 82 ? -16.386 -8.491 -0.186 1.00 73.88 82 MET A CA 1
ATOM 682 C C . MET A 1 82 ? -15.101 -9.279 0.065 1.00 73.88 82 MET A C 1
ATOM 684 O O . MET A 1 82 ? -14.011 -8.764 -0.204 1.00 73.88 82 MET A O 1
ATOM 688 N N . GLU A 1 83 ? -15.206 -10.502 0.583 1.00 68.88 83 GLU A N 1
ATOM 689 C CA . GLU A 1 83 ? -14.047 -11.392 0.663 1.00 68.88 83 GLU A CA 1
ATOM 690 C C . GLU A 1 83 ? -13.581 -11.754 -0.749 1.00 68.88 83 GLU A C 1
ATOM 692 O O . GLU A 1 83 ? -14.366 -12.158 -1.606 1.00 68.88 83 GLU A O 1
ATOM 697 N N . VAL A 1 84 ? -12.283 -11.587 -0.993 1.00 67.56 84 VAL A N 1
ATOM 698 C CA . VAL A 1 84 ? -11.638 -12.067 -2.213 1.00 67.56 84 VAL A CA 1
ATOM 699 C C . VAL A 1 84 ? -11.098 -13.453 -1.896 1.00 67.56 84 VAL A C 1
ATOM 701 O O . VAL A 1 84 ? -10.142 -13.583 -1.132 1.00 67.56 84 VAL A O 1
ATOM 704 N N . GLU A 1 85 ? -11.722 -14.492 -2.448 1.00 67.25 85 GLU A N 1
ATOM 705 C CA . GLU A 1 85 ? -11.214 -15.854 -2.290 1.00 67.25 85 GLU A CA 1
ATOM 706 C C . GLU A 1 85 ? -9.852 -16.004 -2.990 1.00 67.25 85 GLU A C 1
ATOM 708 O O . GLU A 1 85 ? -9.646 -15.451 -4.079 1.00 67.25 85 GLU A O 1
ATOM 713 N N . PRO A 1 86 ? -8.904 -16.760 -2.404 1.00 68.25 86 PRO A N 1
ATOM 714 C CA . PRO A 1 86 ? -7.688 -17.116 -3.115 1.00 68.25 86 PRO A CA 1
ATOM 715 C C . PRO A 1 86 ? -8.044 -17.925 -4.374 1.00 68.25 86 PRO A C 1
ATOM 717 O O . PRO A 1 86 ? -9.008 -18.696 -4.358 1.00 68.25 86 PRO A O 1
ATOM 720 N N . PRO A 1 87 ? -7.273 -17.793 -5.469 1.00 66.12 87 PRO A N 1
ATOM 721 C CA . PRO A 1 87 ? -7.514 -18.579 -6.671 1.00 66.12 87 PRO A CA 1
ATOM 722 C C . PRO A 1 87 ? -7.499 -20.074 -6.331 1.00 66.12 87 PRO A C 1
ATOM 724 O O . PRO A 1 87 ? -6.572 -20.565 -5.679 1.00 66.12 87 PRO A O 1
ATOM 727 N N . LYS A 1 88 ? -8.547 -20.791 -6.758 1.00 65.25 88 LYS A N 1
ATOM 728 C CA . LYS A 1 88 ? -8.625 -22.251 -6.626 1.00 65.25 88 LYS A CA 1
ATOM 729 C C . LYS A 1 88 ? -7.456 -22.861 -7.406 1.00 65.25 88 LYS A C 1
ATOM 731 O O . LYS A 1 88 ? -7.233 -22.482 -8.554 1.00 65.25 88 LYS A O 1
ATOM 736 N N . ARG A 1 89 ? -6.687 -23.718 -6.731 1.00 58.34 89 ARG A N 1
ATOM 737 C CA . ARG A 1 89 ? -5.542 -24.435 -7.310 1.00 58.34 89 ARG A CA 1
ATOM 738 C C . ARG A 1 89 ? -5.989 -25.439 -8.361 1.00 58.34 89 ARG A C 1
ATOM 740 O O . ARG A 1 89 ? -7.070 -26.034 -8.157 1.00 58.34 89 ARG A O 1
#